Protein AF-A0A091C5M0-F1 (afdb_monomer_lite)

Foldseek 3Di:
DDLVVLLVCLQVVVDDLDDDDDDPDPVSVVVSVVSNCVSVVPDPPQPLEEEDDVVPDDPVVQVVSSPDDHDVDPHGDYHD

Sequence (80 aa):
MNVQNALQVIHDQEFQAMYLVLGTEKYLQKQIRQAFIESLQLDVDDLNFAEFDMEEDAVDAVIDEAESMPFFRRLSLSFC

Organism: NCBI:txid1302649

Structure (mmCIF, N/CA/C/O backbone):
data_AF-A0A091C5M0-F1
#
_entry.id   AF-A0A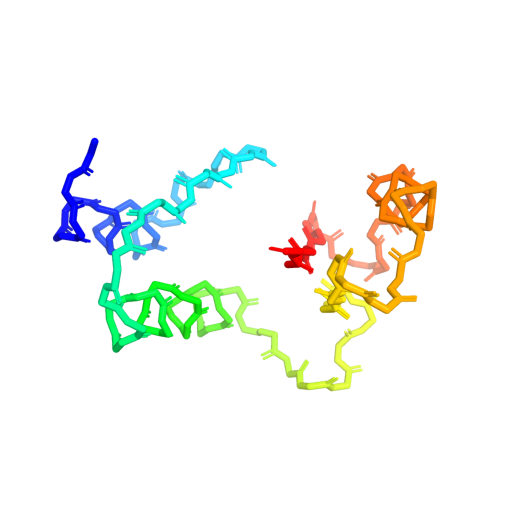091C5M0-F1
#
loop_
_atom_site.group_PDB
_atom_site.id
_atom_site.type_symbol
_atom_site.label_atom_id
_atom_site.label_alt_id
_atom_site.label_comp_id
_atom_site.label_asym_id
_atom_site.label_entity_id
_atom_site.label_seq_id
_atom_site.pdbx_PDB_ins_code
_atom_site.Cartn_x
_atom_site.Cartn_y
_atom_site.Cartn_z
_atom_site.occupancy
_atom_site.B_iso_or_equiv
_atom_site.auth_seq_id
_atom_site.auth_comp_id
_atom_site.auth_asym_id
_atom_site.auth_atom_id
_atom_site.pdbx_PDB_model_num
ATOM 1 N N . MET A 1 1 ? -16.944 -1.098 -0.746 1.00 65.12 1 MET A N 1
ATOM 2 C CA . MET A 1 1 ? -16.536 -1.900 0.427 1.00 65.12 1 MET A CA 1
ATOM 3 C C . MET A 1 1 ? -16.315 -0.939 1.586 1.00 65.12 1 MET A C 1
ATOM 5 O O . MET A 1 1 ? -15.786 0.135 1.330 1.00 65.12 1 MET A O 1
ATOM 9 N N . ASN A 1 2 ? -16.781 -1.234 2.801 1.00 85.50 2 ASN A N 1
ATOM 10 C CA . ASN A 1 2 ? -16.439 -0.409 3.967 1.00 85.50 2 ASN A CA 1
ATOM 11 C C . ASN A 1 2 ? -15.103 -0.889 4.570 1.00 85.50 2 ASN A C 1
ATOM 13 O O . ASN A 1 2 ? -14.596 -1.946 4.198 1.00 85.50 2 ASN A O 1
ATOM 17 N N . VAL A 1 3 ? -14.540 -0.120 5.503 1.00 87.62 3 VAL A N 1
ATOM 18 C CA . VAL A 1 3 ? -13.233 -0.429 6.112 1.00 87.62 3 VAL A CA 1
ATOM 19 C C . VAL A 1 3 ? -13.237 -1.783 6.828 1.00 87.62 3 VAL A C 1
ATOM 21 O O . VAL A 1 3 ? -12.282 -2.535 6.714 1.00 87.62 3 VAL A O 1
ATOM 24 N N . GLN A 1 4 ? -14.326 -2.127 7.517 1.00 88.62 4 GLN A N 1
ATOM 25 C CA . GLN A 1 4 ? -14.438 -3.383 8.268 1.00 88.62 4 GLN A CA 1
ATOM 26 C C . GLN A 1 4 ? -14.359 -4.606 7.348 1.00 88.62 4 GLN A C 1
ATOM 28 O O . GLN A 1 4 ? -13.573 -5.512 7.604 1.00 88.62 4 GLN A O 1
ATOM 33 N N . ASN A 1 5 ? -15.101 -4.594 6.239 1.00 88.56 5 ASN A N 1
ATOM 34 C CA . ASN A 1 5 ? -15.048 -5.670 5.253 1.00 88.56 5 ASN A CA 1
ATOM 35 C C . ASN A 1 5 ? -13.668 -5.742 4.581 1.00 88.56 5 ASN A C 1
ATOM 37 O O . ASN A 1 5 ? -13.188 -6.833 4.301 1.00 88.56 5 ASN A O 1
ATOM 41 N N . ALA A 1 6 ? -13.018 -4.594 4.346 1.00 88.12 6 ALA A N 1
ATOM 42 C CA . ALA A 1 6 ? -11.666 -4.558 3.791 1.00 88.12 6 ALA A CA 1
ATOM 43 C C . ALA A 1 6 ? -10.651 -5.245 4.713 1.00 88.12 6 ALA A C 1
ATOM 45 O O . ALA A 1 6 ? -9.884 -6.088 4.259 1.00 88.12 6 ALA A O 1
ATOM 46 N N . LEU A 1 7 ? -10.687 -4.923 6.009 1.00 90.50 7 LEU A N 1
ATOM 47 C CA . LEU A 1 7 ? -9.814 -5.536 7.011 1.00 90.50 7 LEU A CA 1
ATOM 48 C C . LEU A 1 7 ? -10.038 -7.046 7.116 1.00 90.50 7 LEU A C 1
ATOM 50 O O . LEU A 1 7 ? -9.076 -7.788 7.280 1.00 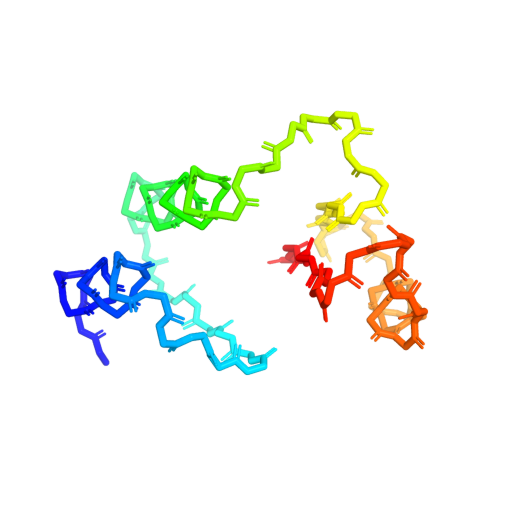90.50 7 LEU A O 1
ATOM 54 N N . GLN A 1 8 ? -11.284 -7.501 6.979 1.00 90.12 8 GLN A N 1
ATOM 55 C CA . GLN A 1 8 ? -11.596 -8.924 7.001 1.00 90.12 8 GLN A CA 1
ATOM 56 C C . GLN A 1 8 ? -11.001 -9.663 5.794 1.00 90.12 8 GLN A C 1
ATOM 58 O O . GLN A 1 8 ? -10.301 -10.648 5.985 1.00 90.12 8 GLN A O 1
ATOM 63 N N . VAL A 1 9 ? -11.155 -9.130 4.576 1.00 89.19 9 VAL A N 1
ATOM 64 C CA . VAL A 1 9 ? -10.538 -9.708 3.362 1.00 89.19 9 VAL A CA 1
ATOM 65 C C . VAL A 1 9 ? -9.009 -9.782 3.475 1.00 89.19 9 VAL A C 1
ATOM 67 O O . VAL A 1 9 ? -8.405 -10.776 3.080 1.00 89.19 9 VAL A O 1
ATOM 70 N N . ILE A 1 10 ? -8.376 -8.744 4.033 1.00 89.31 10 ILE A N 1
ATOM 71 C CA . ILE A 1 10 ? -6.919 -8.701 4.244 1.00 89.31 10 ILE A CA 1
ATOM 72 C C . ILE A 1 10 ? -6.475 -9.751 5.270 1.00 89.31 10 ILE A C 1
ATOM 74 O O . ILE A 1 10 ? -5.423 -10.372 5.105 1.00 89.31 10 ILE A O 1
ATOM 78 N N . HIS A 1 11 ? -7.265 -9.946 6.327 1.00 86.94 11 HIS A N 1
ATOM 79 C CA . HIS A 1 11 ? -6.991 -10.937 7.363 1.00 86.94 11 HIS A CA 1
ATOM 80 C C . HIS A 1 11 ? -7.155 -12.371 6.850 1.00 86.94 11 HIS A C 1
ATOM 82 O O . HIS A 1 11 ? -6.322 -13.223 7.147 1.00 86.94 11 HIS A O 1
ATOM 88 N N . ASP A 1 12 ? -8.177 -12.611 6.029 1.00 89.19 12 ASP A N 1
ATOM 89 C CA . ASP A 1 12 ? -8.451 -13.912 5.411 1.00 89.19 12 ASP A CA 1
ATOM 90 C C . ASP A 1 12 ? -7.446 -14.251 4.284 1.00 89.19 12 ASP A C 1
ATOM 92 O O . ASP A 1 12 ? -7.476 -15.348 3.730 1.00 89.19 12 ASP A O 1
ATOM 96 N N . GLN A 1 13 ? -6.519 -13.332 3.970 1.00 83.81 13 GLN A N 1
ATOM 97 C CA . GLN A 1 13 ? -5.475 -13.453 2.941 1.00 83.81 13 GLN A CA 1
ATOM 98 C C . GLN A 1 13 ? -6.013 -13.700 1.520 1.00 83.81 13 GLN A C 1
ATOM 100 O O . GLN A 1 13 ? -5.294 -14.180 0.639 1.00 83.81 13 GLN A O 1
ATOM 105 N N . GLU A 1 14 ? -7.264 -13.318 1.258 1.00 84.56 14 GLU A N 1
ATOM 106 C CA . GLU A 1 14 ? -7.895 -13.398 -0.063 1.00 84.56 14 GLU A CA 1
ATOM 107 C C . GLU A 1 14 ? -7.552 -12.163 -0.910 1.00 84.56 14 GLU A C 1
ATOM 109 O O . GLU A 1 14 ? -8.403 -11.340 -1.268 1.00 84.56 14 GLU A O 1
ATOM 114 N N . PHE A 1 15 ? -6.261 -12.012 -1.214 1.00 85.19 15 PHE A N 1
ATOM 115 C CA . PHE A 1 15 ? -5.754 -10.833 -1.906 1.00 85.19 15 PHE A CA 1
ATOM 116 C C . PHE A 1 15 ? -6.206 -10.753 -3.370 1.00 85.19 15 PHE A C 1
ATOM 118 O O . PHE A 1 15 ? -6.125 -11.715 -4.134 1.00 85.19 15 PHE A O 1
ATOM 125 N N . GLN A 1 16 ? -6.644 -9.562 -3.767 1.00 86.81 16 GLN A N 1
ATOM 126 C CA . GLN A 1 16 ? -6.865 -9.152 -5.148 1.00 86.81 16 GLN A CA 1
ATOM 127 C C . GLN A 1 16 ? -5.630 -8.408 -5.663 1.00 86.81 16 GLN A C 1
ATOM 129 O O . GLN A 1 16 ? -4.849 -7.871 -4.883 1.00 86.81 16 GLN A O 1
ATOM 134 N N . ALA A 1 17 ? -5.470 -8.339 -6.984 1.00 84.62 17 ALA A N 1
ATOM 135 C CA . ALA A 1 17 ? -4.310 -7.690 -7.596 1.00 84.62 17 ALA A CA 1
ATOM 136 C C . ALA A 1 17 ? -4.271 -6.163 -7.393 1.00 84.62 17 ALA A C 1
ATOM 138 O O . ALA A 1 17 ? -3.206 -5.567 -7.478 1.00 84.62 17 ALA A O 1
ATOM 139 N N . MET A 1 18 ? -5.418 -5.518 -7.154 1.00 87.31 18 MET A N 1
ATOM 140 C CA . MET A 1 18 ? -5.510 -4.062 -7.056 1.00 87.31 18 MET A CA 1
ATOM 141 C C . MET A 1 18 ? -6.583 -3.643 -6.055 1.00 87.31 18 MET A C 1
ATOM 143 O O . MET A 1 18 ? -7.692 -4.182 -6.046 1.00 87.31 18 MET A O 1
ATOM 147 N N . TYR A 1 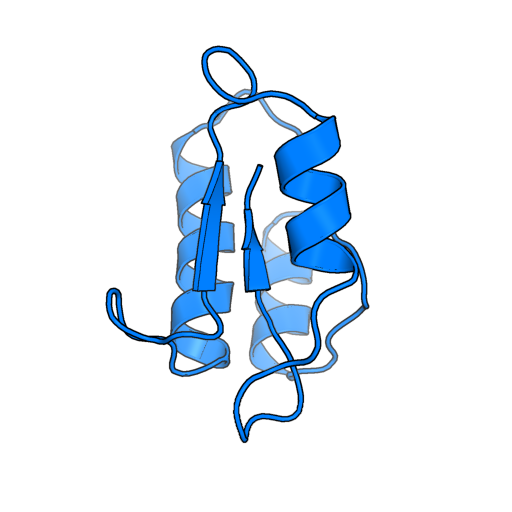19 ? -6.259 -2.631 -5.253 1.00 89.94 19 TYR A N 1
ATOM 148 C CA . TYR A 1 19 ? -7.163 -2.022 -4.287 1.00 89.94 19 TYR A CA 1
ATOM 149 C C . TYR A 1 19 ? -7.149 -0.504 -4.445 1.00 89.94 19 TYR A C 1
ATOM 151 O O . TYR A 1 19 ? -6.092 0.099 -4.581 1.00 89.94 19 TYR A O 1
ATOM 159 N N . LEU A 1 20 ? -8.328 0.116 -4.380 1.00 90.38 20 LEU A N 1
ATOM 160 C CA . LEU A 1 20 ? -8.480 1.568 -4.374 1.00 90.38 20 LEU A CA 1
ATOM 161 C C . LEU A 1 20 ? -9.109 2.001 -3.047 1.00 90.38 20 LEU A C 1
ATOM 163 O O . LEU A 1 20 ? -10.259 1.659 -2.757 1.00 90.38 20 LEU A O 1
ATOM 167 N N . VAL A 1 21 ? -8.361 2.757 -2.242 1.00 90.56 21 VAL A N 1
ATOM 168 C CA . VAL A 1 21 ? -8.810 3.250 -0.934 1.00 90.56 21 VAL A CA 1
ATOM 169 C C . VAL A 1 21 ? -9.124 4.742 -1.032 1.00 90.56 21 VAL A C 1
ATOM 171 O O . VAL A 1 21 ? -8.234 5.583 -0.997 1.00 90.56 21 VAL A O 1
ATOM 174 N N . LEU A 1 22 ? -10.411 5.085 -1.120 1.00 89.38 22 LEU A N 1
ATOM 175 C CA . LEU A 1 22 ? -10.874 6.476 -1.185 1.00 89.38 22 LEU A CA 1
ATOM 176 C C . LEU A 1 22 ? -11.465 6.933 0.149 1.00 89.38 22 LEU A C 1
ATOM 178 O O . LEU A 1 22 ? -12.154 6.176 0.833 1.00 89.38 22 LEU A O 1
ATOM 182 N N . GLY A 1 23 ? -11.237 8.198 0.496 1.00 89.12 23 GLY A N 1
ATOM 183 C CA . GLY A 1 23 ? -11.814 8.829 1.680 1.00 89.12 23 GLY A CA 1
ATOM 184 C C . GLY A 1 23 ? -11.049 10.076 2.108 1.00 89.12 23 GLY A C 1
ATOM 185 O O . GLY A 1 23 ? -9.950 10.341 1.635 1.00 89.12 23 GLY A O 1
ATOM 186 N N . THR A 1 24 ? -11.639 10.847 3.017 1.00 90.81 24 THR A N 1
ATOM 187 C CA . THR A 1 24 ? -11.001 12.031 3.622 1.00 90.81 24 THR A CA 1
ATOM 188 C C . THR A 1 24 ? -10.300 11.705 4.942 1.00 90.81 24 THR A C 1
ATOM 190 O O . THR A 1 24 ? -9.471 12.474 5.423 1.00 90.81 24 THR A O 1
ATOM 193 N N . GLU A 1 25 ? -10.625 10.557 5.538 1.00 93.62 25 GLU A N 1
ATOM 194 C CA . GLU A 1 25 ? -10.131 10.135 6.846 1.00 93.62 25 GLU A CA 1
ATOM 195 C C . GLU A 1 25 ? -8.776 9.428 6.736 1.00 93.62 25 GLU A C 1
ATOM 197 O O . GLU A 1 25 ? -8.695 8.208 6.551 1.00 93.62 25 GLU A O 1
ATOM 202 N N . LYS A 1 26 ? -7.691 10.191 6.925 1.00 89.50 26 LYS A N 1
ATOM 203 C CA . LYS A 1 26 ? -6.311 9.672 6.870 1.00 89.50 26 LYS A CA 1
ATOM 204 C C . LYS A 1 26 ? -6.064 8.518 7.844 1.00 89.50 26 LYS A C 1
ATOM 206 O O . LYS A 1 26 ? -5.286 7.615 7.552 1.00 89.50 26 LYS A O 1
ATOM 211 N N . TYR A 1 27 ? -6.719 8.524 9.006 1.00 92.44 27 TYR A N 1
ATOM 212 C CA . TYR A 1 27 ? -6.568 7.458 10.001 1.00 92.44 27 TYR A CA 1
ATOM 213 C C . TYR A 1 27 ? -7.069 6.099 9.487 1.00 92.44 27 TYR A C 1
ATOM 215 O O . TYR A 1 27 ? -6.435 5.076 9.736 1.00 92.44 27 TYR A O 1
ATOM 223 N N . LEU A 1 28 ? -8.177 6.076 8.740 1.00 92.12 28 LEU A N 1
ATOM 224 C CA . LEU A 1 28 ? -8.733 4.841 8.178 1.00 92.12 28 LEU A CA 1
ATOM 225 C C . LEU A 1 28 ? -7.875 4.314 7.023 1.00 92.12 28 LEU A C 1
ATOM 227 O O . LEU A 1 28 ? -7.631 3.113 6.941 1.00 92.12 28 LEU A O 1
ATOM 231 N N . GLN A 1 29 ? -7.361 5.210 6.179 1.00 91.50 29 GLN A N 1
ATOM 232 C CA . GLN A 1 29 ? -6.417 4.857 5.112 1.00 91.50 29 GLN A CA 1
ATOM 233 C C . GLN A 1 29 ? -5.143 4.227 5.686 1.00 91.50 29 GLN A C 1
ATOM 235 O O . GLN A 1 29 ? -4.735 3.149 5.256 1.00 91.50 29 GLN A O 1
ATOM 240 N N . LYS A 1 30 ? -4.566 4.847 6.726 1.00 91.19 30 LYS A N 1
ATOM 241 C CA . LYS A 1 30 ? -3.384 4.313 7.418 1.00 91.19 30 LYS A CA 1
ATOM 242 C C . LYS A 1 30 ? -3.641 2.947 8.051 1.00 91.19 30 LYS A C 1
ATOM 244 O O . LYS A 1 30 ? -2.763 2.096 7.987 1.00 91.19 30 LYS A O 1
ATOM 249 N N . GLN A 1 31 ? -4.823 2.722 8.628 1.00 92.56 31 GLN A N 1
ATOM 250 C CA . GLN A 1 31 ? -5.183 1.414 9.185 1.00 92.56 31 GLN A CA 1
ATOM 251 C C . GLN A 1 31 ? -5.234 0.319 8.118 1.00 92.56 31 GLN A C 1
ATOM 253 O O . GLN A 1 31 ? -4.685 -0.755 8.335 1.00 92.56 31 GLN A O 1
ATOM 258 N N . ILE A 1 32 ? -5.855 0.587 6.965 1.00 92.19 32 ILE A N 1
ATOM 259 C CA . ILE A 1 32 ? -5.904 -0.384 5.862 1.00 92.19 32 ILE A CA 1
ATOM 260 C C . ILE A 1 32 ? -4.490 -0.690 5.364 1.00 92.19 32 ILE A C 1
ATOM 262 O O . ILE A 1 32 ? -4.137 -1.854 5.202 1.00 92.19 32 ILE A O 1
ATOM 266 N N . ARG A 1 33 ? -3.661 0.343 5.180 1.00 89.88 33 ARG A N 1
ATOM 267 C CA . ARG A 1 33 ? -2.259 0.179 4.781 1.00 89.88 33 ARG A CA 1
ATOM 268 C C . ARG A 1 33 ? -1.484 -0.703 5.759 1.00 89.88 33 ARG A C 1
ATOM 270 O O . ARG A 1 33 ? -0.829 -1.649 5.339 1.00 89.88 33 ARG A O 1
ATOM 277 N N . GLN A 1 34 ? -1.596 -0.417 7.054 1.00 90.44 34 GLN A N 1
ATOM 278 C CA . GLN A 1 34 ? -0.918 -1.188 8.093 1.00 90.44 34 GLN A CA 1
ATOM 279 C C . GLN A 1 34 ? -1.364 -2.657 8.085 1.00 90.44 34 GLN A C 1
ATOM 281 O O . GLN A 1 34 ? -0.528 -3.548 8.183 1.00 90.44 34 GLN A O 1
ATOM 286 N N . ALA A 1 35 ? -2.659 -2.914 7.877 1.00 91.62 35 ALA A N 1
ATOM 287 C CA . ALA A 1 35 ? -3.182 -4.273 7.786 1.00 91.62 35 ALA A CA 1
ATOM 288 C C . ALA A 1 35 ? -2.570 -5.068 6.617 1.00 91.62 35 ALA A C 1
ATOM 290 O O . ALA A 1 35 ? -2.290 -6.254 6.776 1.00 91.62 35 ALA A O 1
ATOM 291 N N . PHE A 1 36 ? -2.329 -4.437 5.459 1.00 90.31 36 PHE A N 1
ATOM 292 C CA . PHE A 1 36 ? -1.642 -5.095 4.339 1.00 90.31 36 PHE A CA 1
ATOM 293 C C . PHE A 1 36 ? -0.186 -5.435 4.669 1.00 90.31 36 PHE A C 1
ATOM 295 O O . PHE A 1 36 ? 0.234 -6.564 4.422 1.00 90.31 36 PHE A O 1
ATOM 302 N N . ILE A 1 37 ? 0.560 -4.491 5.251 1.00 87.81 37 ILE A N 1
ATOM 303 C CA . ILE A 1 37 ? 1.968 -4.686 5.636 1.00 87.81 37 ILE A CA 1
ATOM 304 C C . ILE A 1 37 ? 2.091 -5.844 6.637 1.00 87.81 37 ILE A C 1
ATOM 306 O O . ILE A 1 37 ? 2.900 -6.752 6.446 1.00 87.81 37 ILE A O 1
ATOM 310 N N . GLU A 1 38 ? 1.236 -5.856 7.662 1.00 88.88 38 GLU A N 1
ATOM 311 C CA . GLU A 1 38 ? 1.214 -6.908 8.684 1.00 88.88 38 GLU A CA 1
ATOM 312 C C . GLU A 1 38 ? 0.812 -8.269 8.109 1.00 88.88 38 GLU A C 1
ATOM 314 O O . GLU A 1 38 ? 1.467 -9.274 8.388 1.00 88.88 38 GLU A O 1
ATOM 319 N N . SER A 1 39 ? -0.237 -8.318 7.281 1.00 87.62 39 SER A N 1
ATOM 320 C CA . SER A 1 39 ? -0.735 -9.579 6.715 1.00 87.62 39 SER A CA 1
ATOM 321 C C . SER A 1 39 ? 0.261 -10.207 5.732 1.00 87.62 39 SER A C 1
ATOM 323 O O . SER A 1 39 ? 0.425 -11.429 5.705 1.00 87.62 39 SER A O 1
ATOM 325 N N . LEU A 1 40 ? 0.983 -9.379 4.969 1.00 83.94 40 LEU A N 1
ATOM 326 C CA . LEU A 1 40 ? 2.011 -9.824 4.024 1.00 83.94 40 LEU A CA 1
ATOM 327 C C . LEU A 1 40 ? 3.392 -10.034 4.666 1.00 83.94 40 LEU A C 1
ATOM 329 O O . LEU A 1 40 ? 4.296 -10.546 3.997 1.00 83.94 40 LEU A O 1
ATOM 333 N N . GLN A 1 41 ? 3.543 -9.710 5.957 1.00 83.50 41 GLN A N 1
ATOM 334 C CA . GLN A 1 41 ? 4.810 -9.786 6.694 1.00 83.50 41 GLN A CA 1
ATOM 335 C C . GLN A 1 41 ? 5.929 -9.061 5.935 1.00 83.50 41 GLN A C 1
ATOM 337 O O . GLN A 1 41 ? 6.985 -9.643 5.665 1.00 83.50 41 GLN A O 1
ATOM 342 N N . LEU A 1 42 ? 5.633 -7.837 5.496 1.00 79.38 42 LEU A N 1
ATOM 343 C CA . LEU A 1 42 ? 6.586 -6.966 4.820 1.00 79.38 42 LEU A CA 1
ATOM 344 C C . LEU A 1 42 ? 7.291 -6.110 5.869 1.00 79.38 42 LEU A C 1
ATOM 346 O O . LEU A 1 42 ? 6.641 -5.502 6.720 1.00 79.38 42 LEU A O 1
ATOM 350 N N . ASP A 1 43 ? 8.613 -6.058 5.783 1.00 72.94 43 ASP A N 1
ATOM 351 C CA . ASP A 1 43 ? 9.428 -5.099 6.520 1.00 72.94 43 ASP A CA 1
ATOM 352 C C . ASP A 1 43 ? 9.712 -3.878 5.636 1.00 72.94 43 ASP A C 1
ATOM 354 O O . ASP A 1 43 ? 9.581 -3.936 4.415 1.00 72.94 43 ASP A O 1
ATOM 358 N N . VAL A 1 44 ? 10.127 -2.765 6.246 1.00 60.78 44 VAL A N 1
ATOM 359 C CA . VAL A 1 44 ? 10.454 -1.517 5.523 1.00 60.78 44 VAL A CA 1
ATOM 360 C C . VAL A 1 44 ? 11.588 -1.721 4.505 1.00 60.78 44 VAL A C 1
ATOM 362 O O . VAL A 1 44 ? 11.640 -1.021 3.502 1.00 60.78 44 VAL A O 1
ATOM 365 N N . ASP A 1 45 ? 12.453 -2.712 4.740 1.00 62.47 45 ASP A N 1
ATOM 366 C CA . ASP A 1 45 ? 13.549 -3.100 3.845 1.00 62.47 45 ASP A CA 1
ATOM 367 C C . ASP A 1 45 ? 13.184 -4.283 2.915 1.00 62.47 45 ASP A C 1
ATOM 369 O O . ASP A 1 45 ? 14.063 -4.849 2.258 1.00 62.47 45 ASP A O 1
ATOM 373 N N . ASP A 1 46 ? 11.916 -4.720 2.873 1.00 75.56 46 ASP A N 1
ATOM 374 C CA . ASP A 1 46 ? 11.496 -5.797 1.973 1.00 75.56 46 ASP A CA 1
ATOM 375 C C . ASP A 1 46 ? 11.498 -5.285 0.529 1.00 75.56 46 ASP A C 1
ATOM 377 O O . ASP A 1 46 ? 10.781 -4.355 0.174 1.00 75.56 46 ASP A O 1
ATOM 381 N N . LEU A 1 47 ? 12.283 -5.941 -0.326 1.00 75.38 47 LEU A N 1
ATOM 382 C CA . LEU A 1 47 ? 12.390 -5.628 -1.755 1.00 75.38 47 LEU A CA 1
ATOM 383 C C . LEU A 1 47 ? 11.063 -5.788 -2.516 1.00 75.38 47 LEU A C 1
ATOM 385 O O . LEU A 1 47 ? 10.989 -5.441 -3.686 1.00 75.38 47 LEU A O 1
ATOM 389 N N . ASN A 1 48 ? 10.039 -6.355 -1.875 1.00 79.38 48 ASN A N 1
ATOM 390 C CA . ASN A 1 48 ? 8.689 -6.496 -2.408 1.00 79.38 48 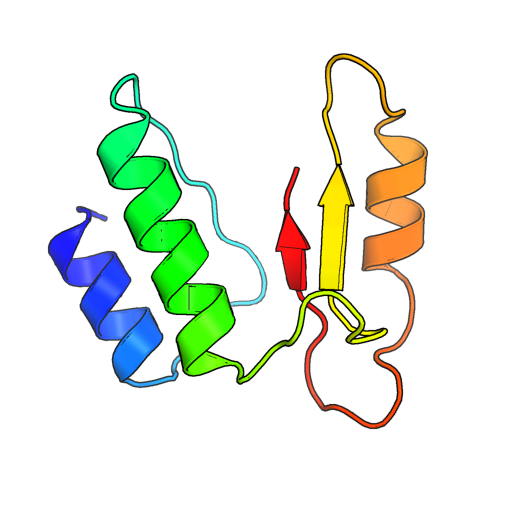ASN A CA 1
ATOM 391 C C . ASN A 1 48 ? 7.731 -5.405 -1.891 1.00 79.38 48 ASN A C 1
ATOM 393 O O . ASN A 1 48 ? 6.515 -5.606 -1.925 1.00 79.38 48 ASN A O 1
ATOM 397 N N . PHE A 1 49 ? 8.252 -4.300 -1.346 1.00 85.25 49 PHE A N 1
ATOM 398 C CA . PHE A 1 49 ? 7.474 -3.157 -0.879 1.00 85.25 49 PHE A CA 1
ATOM 399 C C . PHE A 1 49 ? 7.969 -1.853 -1.516 1.00 85.25 49 PHE A C 1
ATOM 401 O O . PHE A 1 49 ? 9.150 -1.523 -1.431 1.00 85.25 49 PHE A O 1
ATOM 408 N N . ALA A 1 50 ? 7.044 -1.086 -2.093 1.00 87.25 50 ALA A N 1
ATOM 409 C CA . ALA A 1 50 ? 7.302 0.254 -2.615 1.00 87.25 50 ALA A CA 1
ATOM 410 C C . ALA A 1 50 ? 6.186 1.229 -2.200 1.00 87.25 50 ALA A C 1
ATOM 412 O O . ALA A 1 50 ? 5.006 0.870 -2.184 1.00 87.25 50 ALA A O 1
ATOM 413 N N . GLU A 1 51 ? 6.544 2.471 -1.874 1.00 88.12 51 GLU A N 1
ATOM 414 C CA . GLU A 1 51 ? 5.607 3.566 -1.590 1.00 88.12 51 GLU A CA 1
ATOM 415 C C . GLU A 1 51 ? 5.982 4.754 -2.477 1.00 88.12 51 GLU A C 1
ATOM 417 O O . GLU A 1 51 ? 7.146 5.148 -2.520 1.00 88.12 51 GLU A O 1
ATOM 422 N N . PHE A 1 52 ? 4.990 5.290 -3.180 1.00 90.44 52 PHE A N 1
ATOM 423 C CA . PHE A 1 52 ? 5.109 6.424 -4.087 1.00 90.44 52 PHE A CA 1
ATOM 424 C C . PHE A 1 52 ? 4.198 7.557 -3.612 1.00 90.44 52 PHE A C 1
ATOM 426 O O . PHE A 1 52 ? 3.097 7.308 -3.116 1.00 90.44 52 PH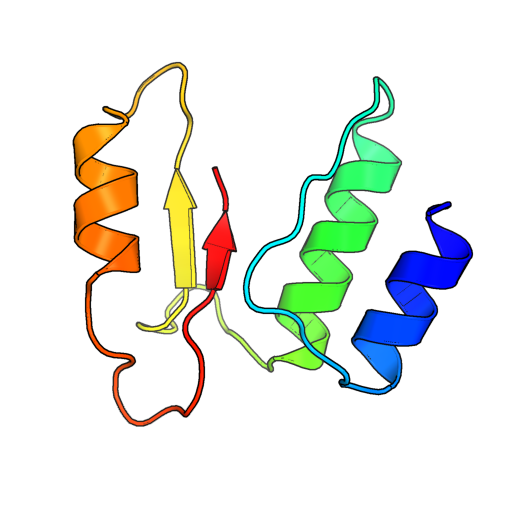E A O 1
ATOM 433 N N . ASP A 1 53 ? 4.640 8.798 -3.784 1.00 89.94 53 ASP A N 1
ATOM 434 C CA . ASP A 1 53 ? 3.820 9.993 -3.608 1.00 89.94 53 ASP A CA 1
ATOM 435 C C . ASP A 1 53 ? 3.514 10.591 -4.979 1.00 89.94 53 ASP A C 1
ATOM 437 O O . ASP A 1 53 ? 4.387 11.154 -5.622 1.00 89.94 53 ASP A O 1
ATOM 441 N N . MET A 1 54 ? 2.265 10.524 -5.434 1.00 89.25 54 MET A N 1
ATOM 442 C CA . MET A 1 54 ? 1.887 11.013 -6.768 1.00 89.25 54 MET A CA 1
ATOM 443 C C . MET A 1 54 ? 1.985 12.532 -6.960 1.00 89.25 54 MET A C 1
ATOM 445 O O . MET A 1 54 ? 1.775 13.013 -8.077 1.00 89.25 54 MET A O 1
ATOM 449 N N . GLU A 1 55 ? 2.254 13.305 -5.904 1.00 90.94 55 GLU A N 1
ATOM 450 C CA . GLU A 1 55 ? 2.606 14.722 -6.033 1.00 90.94 55 GLU A CA 1
ATOM 451 C C . GLU A 1 55 ? 4.086 14.922 -6.407 1.00 90.94 55 GLU A C 1
ATOM 453 O O . GLU A 1 55 ? 4.421 15.932 -7.036 1.00 90.94 55 GLU A O 1
ATOM 458 N N . GLU A 1 56 ? 4.959 13.969 -6.064 1.00 91.31 56 GLU A N 1
ATOM 459 C CA . GLU A 1 56 ? 6.414 14.041 -6.265 1.00 91.31 56 GLU A CA 1
ATOM 460 C C . GLU A 1 56 ? 6.925 13.047 -7.326 1.00 91.31 56 GLU A C 1
ATOM 462 O O . GLU A 1 56 ? 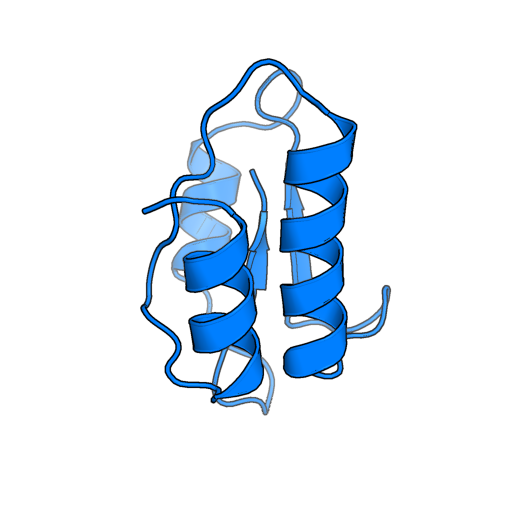7.796 13.386 -8.133 1.00 91.31 56 GLU A O 1
ATOM 467 N N . ASP A 1 57 ? 6.352 11.847 -7.362 1.00 92.25 57 ASP A N 1
ATOM 468 C CA . ASP A 1 57 ? 6.726 10.722 -8.208 1.00 92.25 57 ASP A CA 1
ATOM 469 C C . ASP A 1 57 ? 5.935 10.688 -9.520 1.00 92.25 57 ASP A C 1
ATOM 471 O O . ASP A 1 57 ? 4.740 10.991 -9.604 1.00 92.25 57 ASP A O 1
ATOM 475 N N . ALA A 1 58 ? 6.614 10.274 -10.590 1.00 93.31 58 ALA A N 1
ATOM 476 C CA . ALA A 1 58 ? 5.983 10.098 -11.889 1.00 93.31 58 ALA A CA 1
ATOM 477 C C . ALA A 1 58 ? 5.139 8.818 -11.916 1.00 93.31 58 ALA A C 1
ATOM 479 O O . ALA A 1 58 ? 5.602 7.752 -11.516 1.00 93.31 58 ALA A O 1
ATOM 480 N N . VAL A 1 59 ? 3.944 8.901 -12.510 1.00 91.38 59 VAL A N 1
ATOM 481 C CA . VAL A 1 59 ? 3.061 7.740 -12.743 1.00 91.38 59 VAL A CA 1
ATOM 482 C C . VAL A 1 59 ? 3.811 6.601 -13.443 1.00 91.38 59 VAL A C 1
ATOM 484 O O . VAL A 1 59 ? 3.629 5.441 -13.089 1.00 91.38 59 VAL A O 1
ATOM 487 N N . ASP A 1 60 ? 4.672 6.935 -14.407 1.00 92.38 60 ASP A N 1
ATOM 488 C CA . ASP A 1 60 ? 5.457 5.953 -15.161 1.00 92.38 60 ASP A CA 1
ATOM 489 C C . ASP A 1 60 ? 6.343 5.099 -14.236 1.00 92.38 60 ASP A C 1
ATOM 491 O O . ASP A 1 60 ? 6.436 3.894 -14.437 1.00 92.38 60 ASP A O 1
ATOM 495 N N . ALA A 1 61 ? 6.904 5.677 -13.165 1.00 89.94 61 ALA A N 1
ATOM 496 C CA . ALA A 1 61 ? 7.713 4.932 -12.198 1.00 89.94 61 ALA A CA 1
ATOM 497 C C . ALA A 1 61 ? 6.880 3.913 -11.401 1.00 89.94 61 ALA A C 1
ATOM 499 O O . ALA A 1 61 ? 7.348 2.810 -11.126 1.00 89.94 61 ALA A O 1
ATOM 500 N N . VAL A 1 62 ? 5.628 4.255 -11.074 1.00 90.31 62 VAL A N 1
ATOM 501 C CA . VAL A 1 62 ? 4.689 3.336 -10.408 1.00 90.31 62 VAL A CA 1
ATOM 502 C C . VAL A 1 62 ? 4.324 2.171 -11.329 1.00 90.31 62 VAL A C 1
ATOM 504 O O . VAL A 1 62 ? 4.211 1.032 -10.878 1.00 90.31 62 VAL A O 1
ATOM 507 N N . ILE A 1 63 ? 4.135 2.450 -12.623 1.00 89.75 63 ILE A N 1
ATOM 508 C CA . ILE A 1 63 ? 3.823 1.427 -13.628 1.00 89.75 63 ILE A CA 1
ATOM 509 C C . ILE A 1 63 ? 5.017 0.490 -13.816 1.00 89.75 63 ILE A C 1
ATOM 511 O O . ILE A 1 63 ? 4.833 -0.724 -13.747 1.00 89.75 63 ILE A O 1
ATOM 515 N N . ASP A 1 64 ? 6.222 1.035 -13.988 1.00 91.06 64 ASP A N 1
ATOM 516 C CA . ASP A 1 64 ? 7.447 0.247 -14.151 1.00 91.06 64 ASP A CA 1
ATOM 517 C C . ASP A 1 64 ? 7.676 -0.695 -12.953 1.00 91.06 64 ASP A C 1
ATOM 519 O O . ASP A 1 64 ? 8.006 -1.870 -13.131 1.00 91.06 64 ASP A O 1
ATOM 523 N N . GLU A 1 65 ? 7.442 -0.214 -11.727 1.00 88.38 65 GLU A N 1
ATOM 524 C CA . GLU A 1 65 ? 7.533 -1.035 -10.515 1.00 88.38 65 GLU A CA 1
ATOM 525 C C . GLU A 1 65 ? 6.455 -2.127 -10.476 1.00 88.38 65 GLU A C 1
ATOM 527 O O . GLU A 1 65 ? 6.750 -3.277 -10.149 1.00 88.38 65 GLU A O 1
ATOM 532 N N . ALA A 1 66 ? 5.215 -1.808 -10.858 1.00 86.75 66 ALA A N 1
ATOM 533 C CA . ALA A 1 66 ? 4.118 -2.774 -10.900 1.00 86.75 66 ALA A CA 1
ATOM 534 C C . ALA A 1 66 ? 4.310 -3.868 -11.971 1.00 86.75 66 ALA A C 1
ATOM 536 O O . ALA A 1 66 ? 3.775 -4.970 -11.829 1.00 86.75 66 ALA A O 1
ATOM 537 N N . GLU A 1 67 ? 5.061 -3.581 -13.039 1.00 86.56 67 GLU A N 1
ATOM 538 C CA . GLU A 1 67 ? 5.457 -4.558 -14.061 1.00 86.56 67 GLU A CA 1
ATOM 539 C C . GLU A 1 67 ? 6.661 -5.418 -13.640 1.00 86.56 67 GLU A C 1
ATOM 541 O O . GLU A 1 67 ? 6.933 -6.459 -14.254 1.00 86.56 67 GLU A O 1
ATOM 546 N N . SER A 1 68 ? 7.380 -5.019 -12.587 1.00 84.56 68 SER A N 1
ATOM 547 C CA . SER A 1 68 ? 8.521 -5.768 -12.074 1.00 84.56 68 SER A CA 1
ATOM 548 C C . SER A 1 68 ? 8.099 -7.112 -11.457 1.00 84.56 68 SER A C 1
ATOM 550 O O . SER A 1 68 ? 6.978 -7.313 -10.982 1.00 84.56 68 SER A O 1
ATOM 552 N N . MET A 1 69 ? 9.005 -8.095 -11.487 1.00 78.31 69 MET A N 1
ATOM 553 C CA . MET A 1 69 ? 8.742 -9.399 -10.873 1.00 78.31 69 MET A CA 1
ATOM 554 C C . MET A 1 69 ? 9.072 -9.372 -9.374 1.00 78.31 69 MET A C 1
ATOM 556 O O . MET A 1 69 ? 10.167 -8.931 -9.021 1.00 78.31 69 MET A O 1
ATOM 560 N N . PRO A 1 70 ? 8.218 -9.948 -8.503 1.00 78.25 70 PRO A N 1
ATOM 561 C CA . PRO A 1 70 ? 8.514 -10.069 -7.078 1.00 78.25 70 PRO A CA 1
ATOM 562 C C . PRO A 1 70 ? 9.832 -10.810 -6.819 1.00 78.25 70 PRO A C 1
ATOM 564 O O . PRO A 1 70 ? 10.113 -11.862 -7.407 1.00 78.25 70 PRO A O 1
ATOM 567 N N . PHE A 1 71 ? 10.632 -10.298 -5.889 1.00 67.69 71 PHE A N 1
ATOM 568 C CA . PHE A 1 71 ? 11.904 -10.888 -5.498 1.00 67.69 71 PHE A CA 1
ATOM 569 C C . PHE A 1 71 ? 11.676 -12.016 -4.481 1.00 67.69 71 PHE A C 1
ATOM 571 O O . PHE A 1 71 ? 11.381 -11.778 -3.309 1.00 67.69 71 PHE A O 1
ATOM 578 N N . PHE A 1 72 ? 11.778 -13.269 -4.943 1.00 71.00 72 PHE A N 1
ATOM 579 C CA . PHE A 1 72 ? 11.606 -14.523 -4.179 1.00 71.00 72 PHE A CA 1
ATOM 580 C C . PHE A 1 72 ? 10.264 -14.730 -3.440 1.00 71.00 72 PHE A C 1
ATOM 582 O O . PHE A 1 72 ? 10.044 -15.814 -2.891 1.00 71.00 72 PHE A O 1
ATOM 589 N N . ARG A 1 73 ? 9.342 -13.761 -3.451 1.00 69.88 73 ARG A N 1
ATOM 590 C CA . ARG A 1 73 ? 7.971 -13.893 -2.937 1.00 69.88 73 ARG A CA 1
ATOM 591 C C . ARG A 1 73 ? 6.969 -14.142 -4.067 1.00 69.88 73 ARG A C 1
ATOM 593 O O . ARG A 1 73 ? 7.290 -14.093 -5.248 1.00 69.88 73 ARG A O 1
ATOM 600 N N . ARG A 1 74 ? 5.726 -14.453 -3.689 1.00 71.56 74 ARG A N 1
ATOM 601 C CA . ARG A 1 74 ? 4.606 -14.625 -4.631 1.00 71.56 74 ARG A CA 1
ATOM 602 C C . ARG A 1 74 ? 3.958 -13.292 -5.029 1.00 71.56 74 ARG A C 1
ATOM 604 O O . ARG A 1 74 ? 3.329 -13.232 -6.078 1.00 71.56 74 ARG A O 1
ATOM 611 N N . LEU A 1 75 ? 4.070 -12.270 -4.183 1.00 72.25 75 LEU A N 1
ATOM 612 C CA . LEU A 1 75 ? 3.376 -10.992 -4.318 1.00 72.25 75 LEU A CA 1
ATOM 613 C C . LEU A 1 75 ? 4.337 -9.846 -3.971 1.00 72.25 75 LEU A C 1
ATOM 615 O O . LEU A 1 75 ? 5.115 -9.991 -3.027 1.00 72.25 75 LEU A O 1
ATOM 619 N N . SER A 1 76 ? 4.237 -8.747 -4.721 1.00 77.31 76 SER A N 1
ATOM 620 C CA . SER A 1 76 ? 4.806 -7.434 -4.393 1.00 77.31 76 SER A CA 1
ATOM 621 C C . SER A 1 76 ? 3.674 -6.470 -4.026 1.00 77.31 76 SER A C 1
ATOM 623 O O . SER A 1 76 ? 2.560 -6.612 -4.539 1.00 77.31 76 SER A O 1
ATOM 625 N N . LEU A 1 77 ? 3.931 -5.539 -3.109 1.00 79.56 77 LEU A N 1
ATOM 626 C CA . LEU A 1 77 ? 2.975 -4.537 -2.648 1.00 79.56 77 LEU A CA 1
ATOM 627 C C . LEU A 1 77 ? 3.500 -3.133 -2.955 1.00 79.56 77 LEU A C 1
ATOM 629 O O . LEU A 1 77 ? 4.488 -2.697 -2.369 1.00 79.56 77 LEU A O 1
ATOM 633 N N . SER A 1 78 ? 2.776 -2.406 -3.800 1.00 79.56 78 SER A N 1
ATOM 634 C CA . SER A 1 78 ? 3.069 -1.009 -4.128 1.00 79.56 78 SER A CA 1
ATOM 635 C C . SER A 1 78 ? 1.922 -0.112 -3.658 1.00 79.56 78 SER A C 1
ATOM 637 O O . SER A 1 78 ? 0.757 -0.380 -3.965 1.00 79.56 78 SER A O 1
ATOM 639 N N . PHE A 1 79 ? 2.239 0.945 -2.911 1.00 82.50 79 PHE A N 1
ATOM 640 C CA . PHE A 1 79 ? 1.310 2.021 -2.553 1.00 82.50 79 PHE A CA 1
ATOM 641 C C . PHE A 1 79 ? 1.631 3.286 -3.343 1.00 82.50 79 PHE A C 1
ATOM 643 O O . PHE A 1 79 ? 2.793 3.568 -3.607 1.00 82.50 79 PHE A O 1
ATOM 650 N N . CYS A 1 80 ? 0.592 4.029 -3.703 1.00 82.56 80 CYS A N 1
ATOM 651 C CA . CYS A 1 80 ? 0.628 5.238 -4.512 1.00 82.56 80 CYS A CA 1
ATOM 652 C C . CYS A 1 80 ? -0.480 6.188 -4.025 1.00 82.56 80 CYS A C 1
ATOM 654 O O . CYS A 1 80 ? -1.463 5.684 -3.419 1.00 82.56 80 CYS A O 1
#

pLDDT: mean 85.32, std 7.53, range [60.78, 93.62]

InterPro domains:
  IPR010372 DNA polymerase III delta, N-terminal [PF06144] (19-72)
  IPR027417 P-loop containing nucleoside triphosphate hydrolase [G3DSA:3.40.50.300] (3-77)

Radius of gyration: 12.91 Å; chains: 1; bounding box: 30×29×25 Å

Secondary structure (DSSP, 8-state):
--HHHHHHHHHTT---S------S-HHHHHHHHHHHHHHHT--TT-TTEEE--TTTS-HHHHHHHHHSPPSSSS--EEE-